Protein AF-A0A9E2ZGB4-F1 (afdb_monomer)

Structure (mmCIF, N/CA/C/O backbone):
data_AF-A0A9E2ZGB4-F1
#
_entry.id   AF-A0A9E2ZGB4-F1
#
loop_
_atom_site.group_PDB
_atom_site.id
_atom_site.type_symbol
_atom_site.label_atom_id
_atom_site.label_alt_id
_atom_site.label_comp_id
_atom_site.label_asym_id
_atom_site.label_entity_id
_atom_site.label_seq_id
_atom_site.pdbx_PDB_ins_code
_atom_site.Cartn_x
_atom_site.Cartn_y
_atom_site.Cartn_z
_atom_site.occupancy
_atom_site.B_iso_or_equiv
_atom_site.auth_seq_id
_atom_site.auth_comp_id
_atom_site.auth_asym_id
_atom_site.auth_atom_id
_atom_site.pdbx_PDB_model_num
ATOM 1 N N . VAL A 1 1 ? 3.929 -6.155 8.703 1.00 91.06 1 VAL A N 1
ATOM 2 C CA . VAL A 1 1 ? 2.467 -6.099 8.475 1.00 91.06 1 VAL A CA 1
ATOM 3 C C . VAL A 1 1 ? 1.770 -5.981 9.820 1.00 91.06 1 VAL A C 1
ATOM 5 O O . VAL A 1 1 ? 2.222 -6.622 10.764 1.00 91.06 1 VAL A O 1
ATOM 8 N N . ARG A 1 2 ? 0.732 -5.148 9.924 1.00 95.12 2 ARG A N 1
ATOM 9 C CA . ARG A 1 2 ? -0.164 -5.032 11.085 1.00 95.12 2 ARG A CA 1
ATOM 10 C C . ARG A 1 2 ? -1.595 -5.268 10.618 1.00 95.12 2 ARG A C 1
ATOM 12 O O . ARG A 1 2 ? -1.938 -4.864 9.515 1.00 95.12 2 ARG A O 1
ATOM 19 N N . VAL A 1 3 ? -2.417 -5.904 11.442 1.00 97.19 3 VAL A N 1
ATOM 20 C CA . VAL A 1 3 ? -3.827 -6.170 11.129 1.00 97.19 3 VAL A CA 1
ATOM 21 C C . VAL A 1 3 ? -4.696 -5.866 12.339 1.00 97.19 3 VAL A C 1
ATOM 23 O O . VAL A 1 3 ? -4.242 -5.992 13.476 1.00 97.19 3 VAL A O 1
ATOM 26 N N . GLY A 1 4 ? -5.941 -5.470 12.103 1.00 97.81 4 GLY A N 1
ATOM 27 C CA . GLY A 1 4 ? -6.880 -5.173 13.176 1.00 97.81 4 GLY A CA 1
ATOM 28 C C . GLY A 1 4 ? -8.261 -4.800 12.664 1.00 97.81 4 GLY A C 1
ATOM 29 O O . GLY A 1 4 ? -8.601 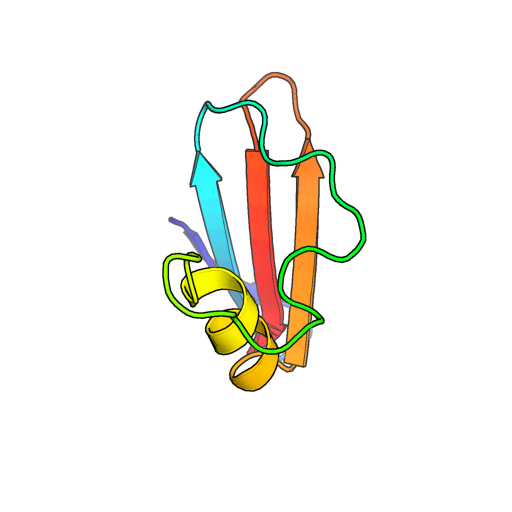-5.038 11.504 1.00 97.81 4 GLY A O 1
ATOM 30 N N . ARG A 1 5 ? -9.065 -4.204 13.546 1.00 97.38 5 ARG A N 1
ATOM 31 C CA . ARG A 1 5 ? -10.355 -3.615 13.183 1.00 97.38 5 ARG A CA 1
ATOM 32 C C . ARG A 1 5 ? -10.355 -2.121 13.472 1.00 97.38 5 ARG A C 1
ATOM 34 O O . ARG A 1 5 ? -9.908 -1.710 14.538 1.00 97.38 5 ARG A O 1
ATOM 41 N N . ALA A 1 6 ? -10.899 -1.330 12.554 1.00 95.62 6 ALA A N 1
ATOM 42 C CA . ALA A 1 6 ? -11.131 0.101 12.733 1.00 95.62 6 ALA A CA 1
ATOM 43 C C . ALA A 1 6 ? -12.482 0.470 12.120 1.00 95.62 6 ALA A C 1
ATOM 45 O O . ALA A 1 6 ? -12.824 -0.007 11.040 1.00 95.62 6 ALA A O 1
ATOM 46 N N . HIS A 1 7 ? -13.275 1.276 12.829 1.00 94.25 7 HIS A N 1
ATOM 47 C CA . HIS A 1 7 ? -14.614 1.691 12.386 1.00 94.25 7 HIS A CA 1
ATOM 48 C C . HIS A 1 7 ? -15.492 0.519 11.895 1.00 94.25 7 HIS A C 1
ATOM 50 O O . HIS A 1 7 ? -16.176 0.608 10.881 1.00 94.25 7 HIS A O 1
ATOM 56 N N . GLY A 1 8 ? -15.425 -0.622 12.590 1.00 94.69 8 GLY A N 1
ATOM 57 C CA . GLY A 1 8 ? -16.190 -1.828 12.255 1.00 94.69 8 GLY A CA 1
ATOM 58 C C . GLY A 1 8 ? -15.636 -2.672 11.098 1.00 94.69 8 GLY A C 1
ATOM 59 O O . GLY A 1 8 ? -16.078 -3.811 10.943 1.00 94.69 8 GLY A O 1
ATOM 60 N N . ARG A 1 9 ? -14.637 -2.195 10.347 1.00 94.25 9 ARG A N 1
ATOM 61 C CA . ARG A 1 9 ? -14.023 -2.897 9.205 1.00 94.25 9 ARG A CA 1
ATOM 62 C C . ARG A 1 9 ? -12.712 -3.573 9.575 1.00 94.25 9 ARG A C 1
ATOM 64 O O . ARG A 1 9 ? -12.086 -3.199 10.568 1.00 94.25 9 ARG A O 1
ATOM 71 N N . PHE A 1 10 ? -12.307 -4.570 8.793 1.00 96.75 10 PHE A N 1
ATOM 72 C CA . PHE A 1 10 ? -10.988 -5.177 8.933 1.00 96.75 10 PHE A CA 1
ATOM 73 C C . PHE A 1 10 ? -9.966 -4.327 8.174 1.00 96.75 10 PHE A C 1
ATOM 75 O O . PHE A 1 10 ? -10.223 -3.882 7.058 1.00 96.75 10 PHE A O 1
ATOM 82 N N . VAL A 1 11 ? -8.819 -4.065 8.796 1.00 97.62 11 VAL A N 1
ATOM 83 C CA . VAL A 1 11 ? -7.785 -3.190 8.236 1.00 97.62 11 VAL A CA 1
ATOM 84 C C . VAL A 1 11 ? -6.436 -3.884 8.302 1.00 97.62 11 VAL A C 1
ATOM 86 O O . VAL A 1 11 ? -6.069 -4.454 9.331 1.00 97.62 11 VAL A O 1
ATOM 89 N N . CYS A 1 12 ? -5.691 -3.807 7.203 1.00 97.44 12 CYS A N 1
ATOM 90 C CA . CYS A 1 12 ? -4.323 -4.292 7.092 1.00 97.44 12 CYS A CA 1
ATOM 91 C C . CYS A 1 12 ? -3.389 -3.133 6.732 1.00 97.44 12 CYS A C 1
ATOM 93 O O . CYS A 1 12 ? -3.647 -2.397 5.783 1.00 97.44 12 CYS A O 1
ATOM 95 N N . GLU A 1 13 ? -2.292 -2.989 7.471 1.00 96.44 13 GLU A N 1
ATOM 96 C CA . GLU A 1 13 ? -1.213 -2.055 7.165 1.00 96.44 13 GLU A CA 1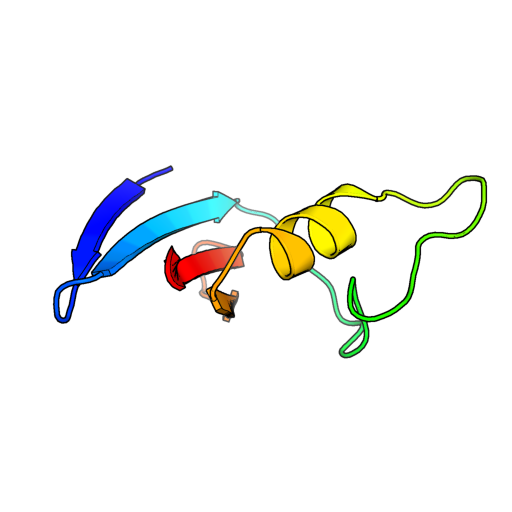
ATOM 97 C C . GLU A 1 13 ? 0.058 -2.818 6.779 1.00 96.44 13 GLU A C 1
ATOM 99 O O . GLU A 1 13 ? 0.615 -3.612 7.552 1.00 96.44 13 GLU A O 1
ATOM 104 N N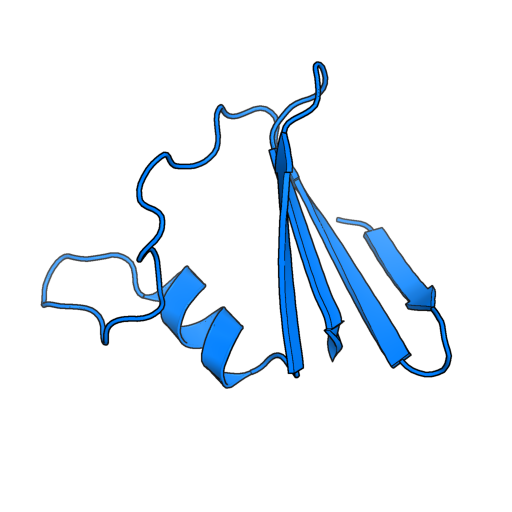 . ILE A 1 14 ? 0.550 -2.543 5.576 1.00 94.88 14 ILE A N 1
ATOM 105 C CA . ILE A 1 14 ? 1.836 -3.008 5.073 1.00 94.88 14 ILE A CA 1
ATOM 106 C C . ILE A 1 14 ? 2.788 -1.820 5.126 1.00 94.88 14 ILE A C 1
ATOM 108 O O . ILE A 1 14 ? 2.491 -0.773 4.566 1.00 94.88 14 ILE A O 1
ATOM 112 N N . ILE A 1 15 ? 3.907 -1.985 5.827 1.00 93.56 15 ILE A N 1
ATOM 113 C CA . ILE A 1 15 ? 4.912 -0.940 6.017 1.00 93.56 15 ILE A CA 1
ATOM 114 C C . ILE A 1 15 ? 6.216 -1.471 5.442 1.00 93.56 15 ILE A C 1
ATOM 116 O O . ILE A 1 15 ? 6.672 -2.542 5.856 1.00 93.56 15 ILE A O 1
ATOM 120 N N . ASP A 1 16 ? 6.811 -0.715 4.534 1.00 92.94 16 ASP A N 1
ATOM 121 C CA . ASP A 1 16 ? 8.138 -0.964 3.991 1.00 92.94 16 ASP A CA 1
ATOM 122 C C . ASP A 1 16 ? 9.032 0.275 4.164 1.00 92.94 1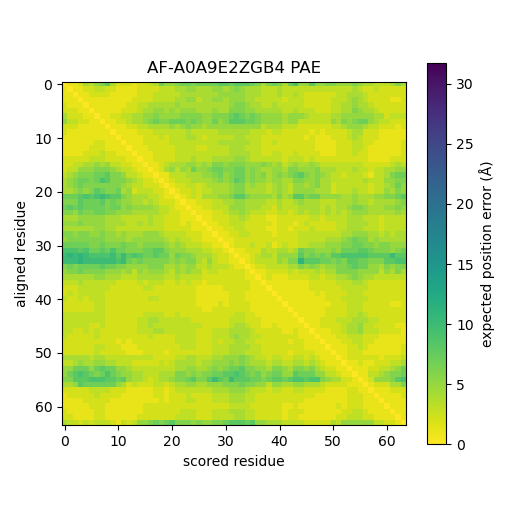6 ASP A C 1
ATOM 124 O O . ASP A 1 16 ? 8.561 1.355 4.512 1.00 92.94 16 ASP A O 1
ATOM 128 N N . ARG A 1 17 ? 10.349 0.108 4.002 1.00 93.38 17 ARG A N 1
ATOM 129 C CA . ARG A 1 17 ? 11.342 1.189 4.173 1.00 93.38 17 ARG A CA 1
ATOM 130 C C . ARG A 1 17 ? 11.715 1.884 2.857 1.00 93.38 17 ARG A C 1
ATOM 132 O O . ARG A 1 17 ? 12.662 2.664 2.837 1.00 93.38 17 ARG A O 1
ATOM 139 N N . GLY A 1 18 ? 11.036 1.560 1.764 1.00 90.75 18 GLY A N 1
ATOM 140 C CA . GLY A 1 18 ? 11.235 2.156 0.453 1.00 90.75 18 GLY A CA 1
ATOM 141 C C . GLY A 1 18 ? 10.540 3.507 0.306 1.00 90.75 18 GLY A C 1
ATOM 142 O O . GLY A 1 18 ? 9.793 3.959 1.174 1.00 90.75 18 GLY A O 1
ATOM 143 N N . GLY A 1 19 ? 10.806 4.153 -0.831 1.00 89.38 19 GLY A N 1
ATOM 144 C CA . GLY A 1 19 ? 10.223 5.447 -1.193 1.00 89.38 19 GLY A CA 1
ATOM 145 C C . GLY A 1 19 ? 8.790 5.376 -1.728 1.00 89.38 19 GLY A C 1
ATOM 146 O O . GLY A 1 19 ? 8.222 6.415 -2.040 1.00 89.38 19 GLY A O 1
ATOM 147 N N . GLY A 1 20 ? 8.193 4.185 -1.839 1.00 90.75 20 GLY A N 1
ATOM 148 C CA . GLY A 1 20 ? 6.881 4.012 -2.462 1.00 90.75 20 GLY A CA 1
ATOM 149 C C . GLY A 1 20 ? 6.923 4.220 -3.978 1.00 90.75 20 GLY A C 1
ATOM 150 O O . GLY A 1 20 ? 7.856 3.772 -4.646 1.00 90.75 20 GLY A O 1
ATOM 151 N N . PHE A 1 21 ? 5.892 4.867 -4.520 1.00 89.06 21 PHE A N 1
ATOM 152 C CA . PHE A 1 21 ? 5.754 5.172 -5.944 1.00 89.06 21 PHE A CA 1
ATOM 153 C C . PHE A 1 21 ? 5.197 6.587 -6.147 1.00 89.06 21 PHE A C 1
ATOM 155 O O . PHE A 1 21 ? 4.398 7.053 -5.335 1.00 89.06 21 PHE A O 1
ATOM 162 N N . ASP A 1 22 ? 5.579 7.227 -7.255 1.00 87.00 22 ASP A N 1
ATOM 163 C CA . ASP A 1 22 ? 5.167 8.600 -7.595 1.00 87.00 22 ASP A CA 1
ATOM 164 C C . ASP A 1 22 ? 4.004 8.658 -8.599 1.00 87.00 22 ASP A C 1
ATOM 166 O O . ASP A 1 22 ? 3.454 9.727 -8.855 1.00 87.00 22 ASP A O 1
ATOM 170 N N . ASP A 1 23 ? 3.616 7.518 -9.184 1.00 87.75 23 ASP A N 1
ATOM 171 C CA . ASP A 1 23 ? 2.516 7.448 -10.149 1.00 87.75 23 ASP A CA 1
ATOM 172 C C . ASP A 1 23 ? 1.149 7.480 -9.433 1.00 87.75 23 ASP A C 1
ATOM 174 O O . ASP A 1 23 ? 0.769 6.492 -8.789 1.00 87.75 23 ASP A O 1
ATOM 178 N N . PRO A 1 24 ? 0.354 8.561 -9.565 1.00 84.69 24 PRO A N 1
ATOM 179 C CA . PRO A 1 24 ? -0.960 8.646 -8.932 1.00 84.69 24 PRO A CA 1
ATOM 180 C C . PRO A 1 24 ? -1.968 7.642 -9.516 1.00 84.69 24 PRO A C 1
ATOM 182 O O . PRO A 1 24 ? -2.955 7.308 -8.856 1.00 84.69 24 PRO A O 1
ATOM 185 N N . ALA A 1 25 ? -1.733 7.137 -10.732 1.00 88.06 25 ALA A N 1
ATOM 186 C CA . ALA A 1 25 ? -2.588 6.161 -11.398 1.00 88.06 25 ALA A CA 1
ATOM 187 C C . ALA A 1 25 ? -2.205 4.704 -11.077 1.00 88.06 25 ALA A C 1
ATOM 189 O O . ALA A 1 25 ? -2.856 3.773 -11.569 1.00 88.06 25 ALA A O 1
ATOM 190 N N . ALA A 1 26 ? -1.192 4.478 -10.231 1.00 89.50 26 ALA A N 1
ATOM 191 C CA . ALA A 1 26 ? -0.676 3.148 -9.944 1.00 89.50 26 ALA A CA 1
ATOM 192 C C . ALA A 1 26 ? -1.785 2.185 -9.465 1.00 89.50 26 ALA A C 1
ATOM 194 O O . ALA A 1 26 ? -2.496 2.402 -8.470 1.00 89.50 26 ALA A O 1
ATOM 195 N N . GLY A 1 27 ? -1.935 1.097 -10.225 1.00 91.62 27 GLY A N 1
ATOM 196 C CA . GLY A 1 27 ? -2.919 0.033 -10.022 1.00 91.62 27 GLY A CA 1
ATOM 197 C C . GLY A 1 27 ? -4.378 0.385 -10.316 1.00 91.62 27 GLY A C 1
ATOM 198 O O . GLY A 1 27 ? -5.225 -0.485 -10.154 1.00 91.62 27 GLY A O 1
ATOM 199 N N . TYR A 1 28 ? -4.705 1.603 -10.758 1.00 92.00 28 TYR A N 1
ATOM 200 C CA . TYR A 1 28 ? -6.062 1.913 -11.235 1.00 92.00 28 TYR A CA 1
ATOM 201 C C . TYR A 1 28 ? -6.325 1.387 -12.646 1.00 92.00 28 TYR A C 1
ATOM 203 O O . TYR A 1 28 ? -7.467 1.106 -13.004 1.00 92.00 28 TYR A O 1
ATOM 211 N N . LEU A 1 29 ? -5.271 1.230 -13.444 1.00 91.56 29 LEU A N 1
ATOM 212 C CA . LEU A 1 29 ? -5.353 0.651 -14.778 1.00 91.56 29 LEU A CA 1
ATOM 213 C C . LEU A 1 29 ? -5.086 -0.851 -14.725 1.00 91.56 29 LEU A C 1
ATOM 215 O O . LEU A 1 29 ? -4.247 -1.317 -13.949 1.00 91.56 29 LEU A O 1
ATOM 219 N N . ALA A 1 30 ? -5.775 -1.600 -15.588 1.00 91.88 30 ALA A N 1
ATOM 220 C CA . ALA A 1 30 ? -5.473 -3.009 -15.795 1.00 91.88 30 ALA A CA 1
ATOM 221 C C . ALA A 1 30 ? -3.998 -3.177 -16.221 1.00 91.88 30 ALA A C 1
ATOM 223 O O . ALA A 1 30 ? -3.506 -2.398 -17.049 1.00 91.88 30 ALA A O 1
ATOM 224 N N . PRO A 1 31 ? -3.275 -4.165 -15.663 1.00 91.94 31 PRO A N 1
ATOM 225 C CA . PRO A 1 31 ? -1.858 -4.343 -15.935 1.00 91.94 31 PRO A CA 1
ATOM 226 C C . PRO A 1 31 ? -1.625 -4.737 -17.397 1.00 91.94 31 PRO A C 1
ATOM 228 O O . PRO A 1 31 ? -2.368 -5.526 -17.981 1.00 91.94 31 PRO A O 1
ATOM 231 N N . ARG A 1 32 ? -0.554 -4.199 -17.984 1.00 89.81 32 ARG A N 1
ATOM 232 C CA . ARG A 1 32 ? -0.047 -4.610 -19.301 1.00 89.81 32 ARG A CA 1
ATOM 233 C C . ARG A 1 32 ? 0.920 -5.785 -19.145 1.00 89.81 32 ARG A C 1
ATOM 235 O O . ARG A 1 32 ? 1.474 -5.995 -18.066 1.00 89.81 32 ARG A O 1
ATOM 242 N N . ALA A 1 33 ? 1.161 -6.528 -20.225 1.00 90.94 33 ALA A N 1
ATOM 243 C CA . ALA A 1 33 ? 2.188 -7.569 -20.239 1.00 90.94 33 ALA A CA 1
ATOM 244 C C . ALA A 1 33 ? 3.548 -6.999 -19.786 1.00 90.94 33 ALA A C 1
ATOM 246 O O . ALA A 1 33 ? 3.972 -5.948 -20.262 1.00 90.94 33 ALA A O 1
ATOM 247 N N . GLY A 1 34 ? 4.202 -7.678 -18.839 1.00 87.62 34 GLY A N 1
ATOM 248 C CA . GLY A 1 34 ? 5.474 -7.247 -18.245 1.00 87.62 34 GLY A CA 1
ATOM 249 C C . GLY A 1 34 ? 5.362 -6.266 -17.068 1.00 87.62 34 GLY A C 1
ATOM 250 O O . GLY A 1 34 ? 6.381 -5.966 -16.453 1.00 87.62 34 GLY A O 1
ATOM 251 N N . ALA A 1 35 ? 4.162 -5.793 -16.710 1.00 87.94 35 ALA A N 1
ATOM 252 C CA . ALA A 1 35 ? 3.944 -4.953 -15.531 1.00 87.94 35 ALA A CA 1
ATOM 253 C C . ALA A 1 35 ? 3.524 -5.777 -14.301 1.00 87.94 35 ALA A C 1
ATOM 255 O O . ALA A 1 35 ? 2.842 -6.797 -14.412 1.00 87.94 35 ALA A O 1
ATOM 256 N N . GLY A 1 36 ? 3.884 -5.297 -13.108 1.00 90.06 36 GLY A N 1
ATOM 257 C CA . GLY A 1 36 ? 3.395 -5.870 -11.855 1.00 90.06 36 GLY A CA 1
ATOM 258 C C . GLY A 1 36 ? 1.883 -5.677 -11.703 1.00 90.06 36 GLY A C 1
ATOM 259 O O . GLY A 1 36 ? 1.373 -4.569 -11.845 1.00 90.06 36 GLY A O 1
ATOM 260 N N . SER A 1 37 ? 1.159 -6.749 -11.382 1.00 94.50 37 SER A N 1
ATOM 261 C CA . SER A 1 37 ? -0.303 -6.732 -11.220 1.00 94.50 37 SER A CA 1
ATOM 262 C C . SER A 1 37 ? -0.764 -6.533 -9.774 1.00 94.50 37 SER A C 1
ATOM 264 O O . SER A 1 37 ? -1.943 -6.279 -9.540 1.00 94.50 37 SER A O 1
ATOM 266 N N . GLY A 1 38 ? 0.146 -6.625 -8.798 1.00 94.12 38 GLY A N 1
ATOM 267 C CA . GLY A 1 38 ? -0.202 -6.714 -7.376 1.00 94.12 38 GLY A CA 1
ATOM 268 C C . GLY A 1 38 ? -1.079 -5.568 -6.870 1.00 94.12 38 GLY A C 1
ATOM 269 O O . GLY A 1 38 ? -2.093 -5.816 -6.224 1.00 94.12 38 GLY A O 1
ATOM 270 N N . LEU A 1 39 ? -0.744 -4.320 -7.211 1.00 94.12 39 LEU A N 1
ATOM 271 C CA . LEU A 1 39 ? -1.527 -3.163 -6.774 1.00 94.12 39 LEU A CA 1
ATOM 272 C C . LEU A 1 39 ? -2.899 -3.089 -7.460 1.00 94.12 39 LEU A C 1
ATOM 274 O O . LEU A 1 39 ? -3.881 -2.715 -6.823 1.00 94.12 39 LEU A O 1
ATOM 278 N N . TRP A 1 40 ? -2.987 -3.497 -8.729 1.00 95.75 40 TRP A N 1
ATOM 279 C CA . TRP A 1 40 ? -4.269 -3.589 -9.426 1.00 95.75 40 TRP A CA 1
ATOM 280 C C . TRP A 1 40 ? -5.185 -4.623 -8.767 1.00 95.75 40 TRP A C 1
ATOM 282 O O . TRP A 1 40 ? -6.327 -4.299 -8.443 1.00 95.75 40 TRP A O 1
ATOM 292 N N . VAL A 1 41 ? -4.662 -5.821 -8.477 1.00 95.94 41 VAL A N 1
ATOM 293 C CA . VAL A 1 41 ? -5.396 -6.872 -7.753 1.00 95.94 41 VAL A CA 1
ATOM 294 C C . VAL A 1 41 ? -5.827 -6.381 -6.369 1.00 95.94 41 VAL A C 1
ATOM 296 O O . VAL A 1 41 ? -6.986 -6.545 -5.999 1.00 95.94 41 VAL A O 1
ATOM 299 N N . ALA A 1 42 ? -4.933 -5.729 -5.619 1.00 95.75 42 ALA A N 1
ATOM 300 C CA . ALA A 1 42 ? -5.248 -5.201 -4.293 1.00 95.75 42 ALA A CA 1
ATOM 301 C C . ALA A 1 42 ? -6.434 -4.223 -4.328 1.00 95.75 42 ALA A C 1
ATOM 303 O O . ALA A 1 42 ? -7.301 -4.291 -3.461 1.00 95.75 42 ALA A O 1
ATOM 304 N N . ARG A 1 43 ? -6.529 -3.367 -5.354 1.00 94.50 43 ARG A N 1
ATOM 305 C CA . ARG A 1 43 ? -7.675 -2.461 -5.535 1.00 94.50 43 ARG A CA 1
ATOM 306 C C . ARG A 1 43 ? -8.977 -3.174 -5.895 1.00 94.50 43 ARG A C 1
ATOM 308 O O . ARG A 1 43 ? -10.030 -2.654 -5.563 1.00 94.50 43 ARG A O 1
ATOM 315 N N . GLN A 1 44 ? -8.927 -4.340 -6.542 1.00 95.06 44 GLN A N 1
ATOM 316 C CA . GLN A 1 44 ? -10.142 -5.119 -6.826 1.00 95.06 44 GLN A CA 1
ATOM 317 C C . GLN A 1 44 ? -10.675 -5.841 -5.583 1.00 95.06 44 GLN A C 1
ATOM 319 O O . GLN A 1 44 ? -11.869 -6.105 -5.482 1.00 95.06 44 GLN A O 1
ATOM 324 N N . LEU 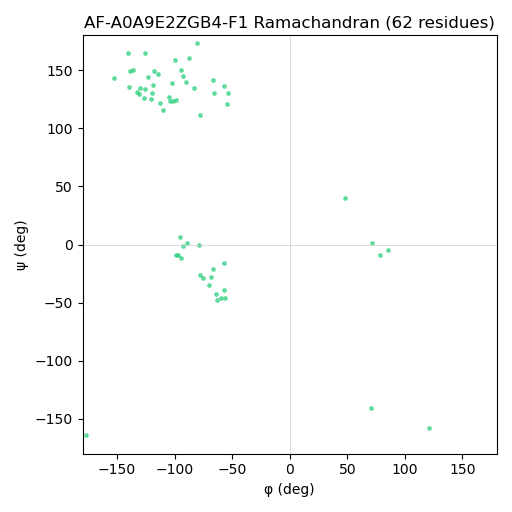A 1 45 ? -9.784 -6.196 -4.654 1.00 95.31 45 LEU A N 1
ATOM 325 C CA . LEU A 1 45 ? -10.108 -7.008 -3.477 1.00 95.31 45 LEU A CA 1
ATOM 326 C C . LEU A 1 45 ? -10.370 -6.188 -2.211 1.00 95.31 45 LEU A C 1
ATOM 328 O O . LEU A 1 45 ? -10.777 -6.752 -1.199 1.00 95.31 45 LEU A O 1
ATOM 332 N N . THR A 1 46 ? -10.101 -4.884 -2.239 1.00 95.50 46 THR A N 1
ATOM 333 C CA . THR A 1 46 ? -10.247 -4.000 -1.079 1.00 95.50 46 THR A CA 1
ATOM 334 C C . THR A 1 46 ? -11.344 -2.984 -1.327 1.00 95.50 46 THR A C 1
ATOM 336 O O . THR A 1 46 ? -11.541 -2.517 -2.445 1.00 95.50 46 THR A O 1
ATOM 339 N N . TRP A 1 47 ? -12.046 -2.613 -0.260 1.00 94.69 47 TRP A N 1
ATOM 340 C CA . TRP A 1 47 ? -12.987 -1.501 -0.299 1.00 94.69 47 TRP A CA 1
ATOM 341 C C . TRP A 1 47 ? -12.263 -0.181 -0.580 1.00 94.69 47 TRP A C 1
ATOM 343 O O . TRP A 1 47 ? -12.724 0.650 -1.358 1.00 94.69 47 TRP A O 1
ATOM 353 N N . GLN A 1 48 ? -11.120 0.013 0.076 1.00 94.88 48 GLN A N 1
ATOM 354 C CA . GLN A 1 48 ? -10.306 1.214 -0.041 1.00 94.88 48 GLN A CA 1
ATOM 355 C C . GLN A 1 48 ? -8.848 0.868 0.244 1.00 94.88 48 GLN A C 1
ATOM 357 O O . GLN A 1 48 ? -8.554 0.079 1.143 1.00 94.88 48 GLN A O 1
ATOM 362 N N . ILE A 1 49 ? -7.930 1.508 -0.478 1.00 95.44 49 ILE A N 1
ATOM 363 C CA . ILE A 1 49 ? -6.502 1.450 -0.178 1.00 95.44 49 ILE A CA 1
ATOM 364 C C . ILE A 1 49 ? -5.908 2.857 -0.157 1.00 95.44 49 ILE A C 1
ATOM 36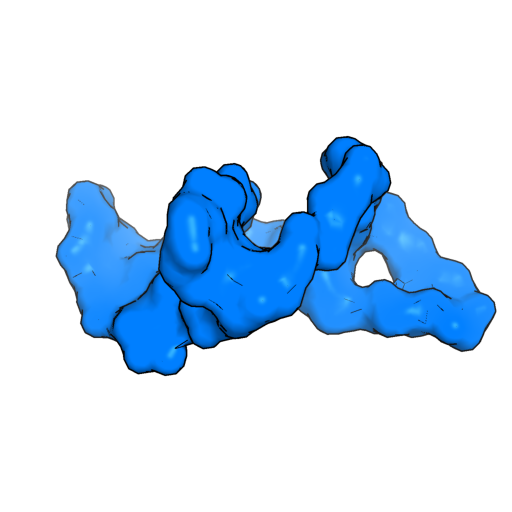6 O O . ILE A 1 49 ? -6.115 3.648 -1.078 1.00 95.44 49 ILE A O 1
ATOM 370 N N . GLU A 1 50 ? -5.192 3.163 0.917 1.00 94.81 50 GLU A N 1
ATOM 371 C CA . GLU A 1 50 ? -4.549 4.450 1.166 1.00 94.81 50 GLU A CA 1
ATOM 372 C C . GLU A 1 50 ? -3.035 4.275 1.255 1.00 94.81 50 GLU A C 1
ATOM 374 O O . GLU A 1 50 ? -2.547 3.238 1.713 1.00 94.81 50 GLU A O 1
ATOM 379 N N . PHE A 1 51 ? -2.300 5.307 0.850 1.00 94.06 51 PHE A N 1
ATOM 380 C CA . PHE A 1 51 ? -0.844 5.310 0.841 1.00 94.06 51 PHE A CA 1
ATOM 381 C C . PHE A 1 51 ? -0.314 6.506 1.613 1.00 94.06 51 PHE A C 1
ATOM 383 O O . PHE A 1 51 ? -0.788 7.626 1.433 1.00 94.06 51 PHE A O 1
ATOM 390 N N . PHE A 1 52 ? 0.673 6.258 2.466 1.00 92.50 52 PHE A N 1
ATOM 391 C CA . PHE A 1 52 ? 1.262 7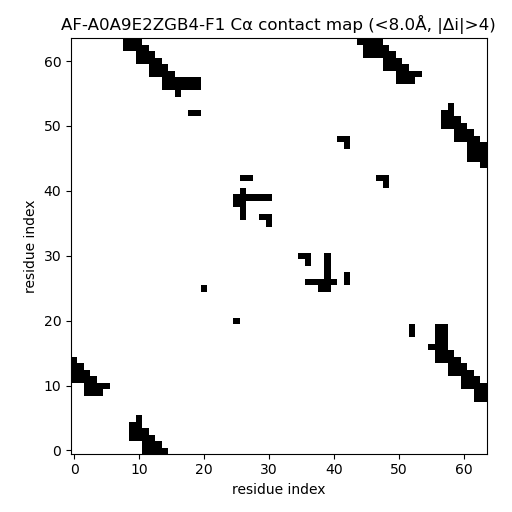.274 3.324 1.00 92.50 52 PHE A CA 1
ATOM 392 C C . PHE A 1 52 ? 2.779 7.192 3.257 1.00 92.50 52 PHE A C 1
ATOM 394 O O . PHE A 1 52 ? 3.364 6.124 3.461 1.00 92.50 52 PHE A O 1
ATOM 401 N N . HIS A 1 53 ? 3.414 8.342 3.060 1.00 92.44 53 HIS A N 1
ATOM 402 C CA . HIS A 1 53 ? 4.838 8.508 3.305 1.00 92.44 53 HIS A CA 1
ATOM 403 C C . HIS A 1 53 ? 5.066 8.963 4.740 1.00 92.44 53 HIS A C 1
ATOM 405 O O . HIS A 1 53 ? 4.356 9.810 5.279 1.00 92.44 53 HIS A O 1
ATOM 411 N N . SER A 1 54 ? 6.094 8.407 5.364 1.00 88.12 54 SER A N 1
ATOM 412 C CA . SER A 1 54 ? 6.601 8.864 6.650 1.00 88.12 54 SER A CA 1
ATOM 413 C C . SER A 1 54 ? 8.127 8.798 6.643 1.00 88.12 54 SER A C 1
ATOM 415 O O . SER A 1 54 ? 8.700 8.064 5.836 1.00 88.12 54 SER A O 1
ATOM 417 N N . PRO A 1 55 ? 8.818 9.446 7.595 1.00 87.81 55 PRO A N 1
ATOM 418 C CA . PRO A 1 55 ? 10.263 9.272 7.749 1.00 87.81 55 PRO A CA 1
ATOM 419 C C . PRO A 1 55 ? 10.706 7.816 7.985 1.00 87.81 55 PRO A C 1
ATOM 421 O O . PRO A 1 55 ? 1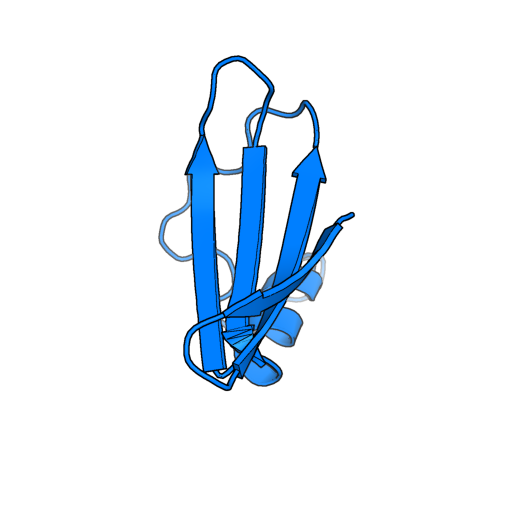1.885 7.503 7.874 1.00 87.81 55 PRO A O 1
ATOM 424 N N . ARG A 1 56 ? 9.778 6.917 8.345 1.00 82.88 56 ARG A N 1
ATOM 425 C CA . ARG A 1 56 ? 10.040 5.487 8.578 1.00 82.88 56 ARG A CA 1
ATOM 426 C C . ARG A 1 56 ? 9.819 4.617 7.336 1.00 82.88 56 ARG A C 1
ATOM 428 O O . ARG A 1 56 ? 10.050 3.411 7.421 1.00 82.88 56 ARG A O 1
ATOM 435 N N . GLY A 1 57 ? 9.396 5.221 6.226 1.00 92.50 57 GLY A N 1
ATOM 436 C CA . GLY A 1 57 ? 9.136 4.562 4.952 1.00 92.50 57 GLY A CA 1
ATOM 437 C C . GLY A 1 57 ? 7.697 4.732 4.472 1.00 92.50 57 GLY A C 1
ATOM 438 O O . GLY A 1 57 ? 6.990 5.663 4.879 1.00 92.50 57 GLY A O 1
ATOM 439 N N . PHE A 1 58 ? 7.278 3.818 3.606 1.00 95.12 58 PHE A N 1
ATOM 440 C CA . PHE A 1 58 ? 6.002 3.838 2.908 1.00 95.12 58 PHE A CA 1
ATOM 441 C C . PHE A 1 58 ? 5.010 2.868 3.551 1.00 95.12 58 PHE A C 1
ATOM 443 O O . PHE A 1 58 ? 5.366 1.774 3.989 1.00 95.12 58 PHE A O 1
ATOM 450 N N . THR A 1 59 ? 3.755 3.294 3.673 1.00 95.69 59 THR A N 1
ATOM 451 C CA . THR A 1 59 ? 2.686 2.488 4.268 1.00 95.69 59 THR A CA 1
ATOM 452 C C . THR A 1 59 ? 1.506 2.389 3.321 1.00 95.69 59 THR A C 1
ATOM 454 O O . THR A 1 59 ? 0.954 3.410 2.922 1.00 95.69 59 THR A O 1
ATOM 457 N N . ALA A 1 60 ? 1.079 1.163 3.030 1.00 95.56 60 ALA A N 1
ATOM 458 C CA . ALA A 1 60 ? -0.191 0.867 2.385 1.00 95.56 60 ALA A CA 1
ATOM 459 C C . ALA A 1 60 ? -1.205 0.409 3.440 1.00 95.56 60 ALA A C 1
ATOM 461 O O . ALA A 1 60 ? -0.956 -0.562 4.158 1.00 95.56 60 ALA A O 1
ATOM 462 N N . ARG A 1 61 ? -2.352 1.084 3.526 1.00 96.75 61 ARG A N 1
ATOM 463 C CA . ARG A 1 61 ? -3.473 0.707 4.393 1.00 96.75 61 ARG A CA 1
ATOM 464 C C . ARG A 1 61 ? -4.635 0.222 3.543 1.00 96.75 61 ARG A C 1
ATOM 466 O O . ARG A 1 61 ? -5.211 1.003 2.796 1.00 96.75 61 ARG A O 1
ATOM 473 N N . ALA A 1 62 ? -4.988 -1.046 3.686 1.00 97.19 62 ALA A N 1
ATOM 474 C CA . ALA A 1 62 ? -6.097 -1.682 2.994 1.00 97.19 62 ALA A CA 1
ATOM 475 C C . ALA A 1 62 ? -7.285 -1.880 3.943 1.00 97.19 62 ALA A C 1
ATOM 477 O O . ALA A 1 62 ? -7.139 -2.485 5.008 1.00 97.19 62 ALA A O 1
ATOM 478 N N . TRP A 1 63 ? -8.452 -1.400 3.526 1.00 97.38 63 TRP A N 1
ATOM 479 C CA . TRP A 1 63 ? -9.741 -1.606 4.175 1.00 97.38 63 TRP A CA 1
ATOM 480 C C . TRP A 1 63 ? -10.481 -2.732 3.456 1.00 97.38 63 TRP A C 1
ATOM 482 O O . TRP A 1 63 ? -10.684 -2.663 2.241 1.00 97.38 63 TRP A O 1
ATOM 492 N N . LEU A 1 64 ? -10.869 -3.757 4.210 1.00 92.94 64 LEU A N 1
ATOM 493 C CA . LEU A 1 64 ? -11.582 -4.946 3.743 1.00 92.94 64 LEU A 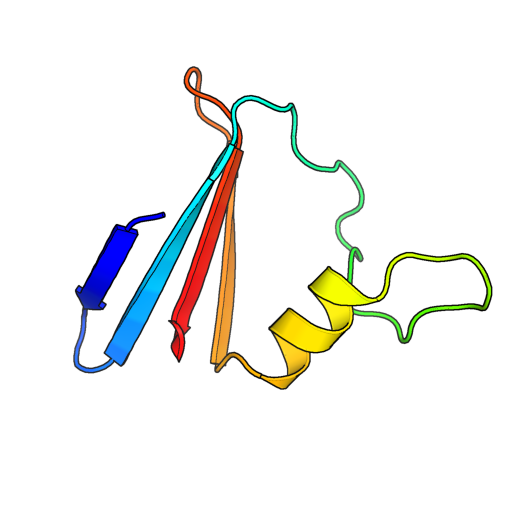CA 1
ATOM 494 C C . LEU A 1 64 ? -13.019 -4.942 4.287 1.00 92.94 64 LEU A C 1
ATOM 496 O O . LEU A 1 64 ? -13.215 -4.603 5.484 1.00 92.94 64 LEU A O 1
#

Solvent-accessible surface area (backbone atoms only — not comparable to full-atom values): 3907 Å² total; per-residue (Å²): 114,49,74,52,73,54,97,92,31,43,35,39,38,44,68,46,76,50,91,71,78,88,62,90,61,69,36,75,53,85,65,55,94,96,51,82,47,64,57,28,53,50,58,74,74,28,83,42,76,49,81,45,83,49,101,80,20,22,32,43,40,37,33,81

Secondary structure (DSSP, 8-state):
-EEEEETTEEEEEEEESS-----TTTTTSPPPTTS--HHHHHHHH-SEEEEEEETTEEEEEEE-

Sequence (64 aa):
VRVGRAHGRFVCEIIDRGGGFDDPAAGYLAPRAGAGSGLWVARQLTWQIEFFHSPRGFTARAWL

Nearest PDB structures (foldseek):
  4r3a-assembly1_A  TM=6.615E-01  e=4.025E+00  Erythrobacter litoralis HTCC2594
  4r39-assembly4_D  TM=6.650E-01  e=4.589E+00  Erythrobacter litoralis HTCC2594
  5epv-assembly1_C  TM=4.330E-01  e=1.236E+00  Brucella abortus 2308
  4r39-assembly3_C  TM=5.851E-01  e=7.754E+00  Erythrobacter litoralis HTCC2594

pLDDT: mean 93.03, std 3.38, range [82.88, 97.81]

Radius of gyration: 12.47 Å; Cα contacts (8 Å, |Δi|>4): 100; chains: 1; bounding box: 28×17×33 Å

Foldseek 3Di:
DDWDDDPNWTKDKDFDQDADDDDPCPLVDQDDPPDDNVSVVLVVVFPDWDWDQDNRGIMIMGTD

Mean predicted aligned error: 3.23 Å